Protein AF-A0A834IIK0-F1 (afdb_monomer_lite)

pLDDT: mean 72.77, std 13.62, range [46.78, 94.38]

Sequence (72 aa):
LKSLGIADALYESKWYEQKTRVKRTIMIVMMRSQKPIYIQIGTLFPMTLSCALMTIKAAYSYVTLILQFDGH

Organism: Rhynchophorus ferrugineus (NCBI:txid354439)

Secondary structure (DSSP, 8-state):
-HHHHHHHHHHHS-TTSS-HHHHHHHHHHHHHHTS------TTS----HHHHHHHHHHHHHHHHHHHHHHT-

InterPro domains:
  IPR004117 Olfactory receptor, insect [PF02949] (3-60)
  IPR004117 Olfactory receptor, insect [PTHR21137] (2-69)

Structure (mmCIF, N/CA/C/O backbone):
data_AF-A0A83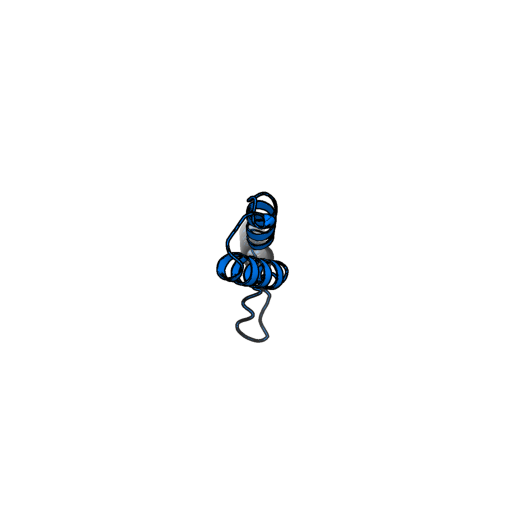4IIK0-F1
#
_entry.id   AF-A0A834IIK0-F1
#
loop_
_atom_site.group_PDB
_atom_site.id
_atom_site.type_symbol
_atom_site.label_atom_id
_atom_site.label_alt_id
_atom_site.label_comp_id
_atom_site.label_asym_id
_atom_site.label_entity_id
_atom_site.label_seq_id
_atom_site.pdbx_PDB_ins_code
_atom_site.Cartn_x
_atom_site.Cartn_y
_atom_site.Cartn_z
_atom_site.occupancy
_atom_site.B_iso_or_equiv
_atom_site.auth_seq_id
_atom_site.auth_comp_id
_atom_site.auth_asym_id
_atom_site.auth_atom_id
_atom_site.pdbx_PDB_model_num
ATOM 1 N N . LEU A 1 1 ? -0.293 0.918 -1.775 1.00 48.00 1 LEU A N 1
ATOM 2 C CA . LEU A 1 1 ? -0.292 2.153 -0.951 1.00 48.00 1 LEU A CA 1
ATOM 3 C C . LEU A 1 1 ? -1.696 2.695 -0.670 1.00 48.00 1 LEU A C 1
ATOM 5 O O . LEU A 1 1 ? -1.950 3.026 0.475 1.00 48.00 1 LEU A O 1
ATOM 9 N N . LYS A 1 2 ? -2.636 2.706 -1.634 1.00 51.84 2 LYS A N 1
ATOM 10 C CA . LYS A 1 2 ? -4.031 3.156 -1.399 1.00 51.84 2 LYS A CA 1
ATOM 11 C C . LYS A 1 2 ? -4.786 2.394 -0.289 1.00 51.84 2 LYS A C 1
ATOM 13 O O . LYS A 1 2 ? -5.664 2.961 0.342 1.00 51.84 2 LYS A O 1
ATOM 18 N N . SER A 1 3 ? -4.429 1.135 -0.034 1.00 53.19 3 SER A N 1
ATOM 19 C CA . SER A 1 3 ? -5.065 0.285 0.986 1.00 53.19 3 SER A CA 1
ATOM 20 C C . SER A 1 3 ? -4.748 0.706 2.428 1.00 53.19 3 SER A C 1
ATOM 22 O O . SER A 1 3 ? -5.592 0.531 3.298 1.00 53.19 3 SER A O 1
ATOM 24 N N . LEU A 1 4 ? -3.569 1.295 2.681 1.00 61.44 4 LEU A N 1
ATOM 25 C CA . LEU A 1 4 ? -3.149 1.691 4.032 1.00 61.44 4 LEU A CA 1
ATOM 26 C C . LEU A 1 4 ? -3.933 2.919 4.519 1.00 61.44 4 LEU A C 1
ATOM 28 O O . LEU A 1 4 ? -4.511 2.889 5.597 1.00 61.44 4 LEU A O 1
ATOM 32 N N . GLY A 1 5 ? -4.093 3.926 3.651 1.00 68.44 5 GLY A N 1
ATOM 33 C CA . GLY A 1 5 ? -4.820 5.156 3.990 1.00 68.44 5 GLY A CA 1
ATOM 34 C C . GLY A 1 5 ? -6.303 4.948 4.324 1.00 68.44 5 GLY A C 1
ATOM 35 O O . GLY A 1 5 ? -6.887 5.750 5.042 1.00 68.44 5 GLY A O 1
ATOM 36 N N . ILE A 1 6 ? -6.916 3.854 3.856 1.00 69.12 6 ILE A N 1
ATOM 37 C CA . ILE A 1 6 ? -8.290 3.485 4.236 1.00 69.12 6 ILE A CA 1
ATOM 38 C C . ILE A 1 6 ? -8.328 2.968 5.680 1.00 69.12 6 ILE A C 1
ATOM 40 O O . ILE A 1 6 ? -9.256 3.289 6.418 1.00 69.12 6 ILE A O 1
ATOM 44 N N . ALA A 1 7 ? -7.333 2.174 6.089 1.00 68.00 7 ALA A N 1
ATOM 45 C CA . ALA A 1 7 ? -7.221 1.702 7.466 1.00 68.00 7 ALA A CA 1
ATOM 46 C C . ALA A 1 7 ? -6.908 2.859 8.426 1.00 68.00 7 ALA A C 1
ATOM 48 O O . ALA A 1 7 ? -7.528 2.935 9.484 1.00 68.00 7 ALA A O 1
ATOM 49 N N . ASP A 1 8 ? -6.031 3.780 8.020 1.00 73.81 8 ASP A N 1
ATOM 50 C CA . ASP A 1 8 ? -5.667 4.962 8.808 1.00 73.81 8 ASP A CA 1
ATOM 51 C C . ASP A 1 8 ? -6.865 5.907 8.991 1.00 73.81 8 ASP A C 1
ATOM 53 O O . ASP A 1 8 ? -7.212 6.253 10.117 1.00 73.81 8 ASP A O 1
ATOM 57 N N . ALA A 1 9 ? -7.599 6.226 7.918 1.00 75.31 9 ALA A N 1
ATOM 58 C CA . ALA A 1 9 ? -8.804 7.059 8.005 1.00 75.31 9 ALA A CA 1
ATOM 59 C C . ALA A 1 9 ? -9.916 6.413 8.853 1.00 75.31 9 ALA A C 1
ATOM 61 O O . ALA A 1 9 ? -10.651 7.094 9.570 1.00 75.31 9 ALA A O 1
ATOM 62 N N . LEU A 1 10 ? -10.046 5.083 8.805 1.00 69.94 10 LEU A N 1
ATOM 63 C CA . LEU A 1 10 ? -10.959 4.351 9.684 1.00 69.94 10 LEU A CA 1
ATOM 64 C C . LEU A 1 10 ? -10.498 4.379 11.146 1.00 69.94 10 LEU A C 1
ATOM 66 O O . LEU A 1 10 ? -11.348 4.359 12.037 1.00 69.94 10 LEU A O 1
ATOM 70 N N . TYR A 1 11 ? -9.189 4.416 11.401 1.00 72.06 11 TYR A N 1
ATOM 71 C CA . TYR A 1 11 ? -8.618 4.469 12.747 1.00 72.06 11 TYR A CA 1
ATOM 72 C C . TYR A 1 11 ? -8.793 5.850 13.375 1.00 72.06 11 TYR A C 1
ATOM 74 O O . TYR A 1 11 ? -9.096 5.938 14.563 1.00 72.06 11 TYR A O 1
ATOM 82 N N . GLU A 1 12 ? -8.695 6.904 12.565 1.00 77.25 12 GLU A N 1
ATOM 83 C CA . GLU A 1 12 ? -9.003 8.281 12.961 1.00 77.25 12 GLU A CA 1
ATOM 84 C C . GLU A 1 12 ? -10.507 8.562 13.072 1.00 77.25 12 GLU A C 1
ATOM 86 O O . GLU A 1 12 ? -10.925 9.455 13.812 1.00 77.25 12 GLU A O 1
ATOM 91 N N . SER A 1 13 ? -11.357 7.784 12.394 1.00 71.06 13 SER A N 1
ATOM 92 C CA . SER A 1 13 ? -12.789 7.800 12.690 1.00 71.06 13 SER A CA 1
ATOM 93 C C . SER A 1 13 ? -12.988 7.318 14.130 1.00 71.06 13 SER A C 1
ATOM 95 O O . SER A 1 13 ? -12.339 6.363 14.541 1.00 71.06 13 SER A O 1
ATOM 97 N N . LYS A 1 14 ? -13.873 7.941 14.919 1.00 78.12 14 LYS A N 1
ATOM 98 C CA . LYS A 1 14 ? -14.178 7.541 16.312 1.00 78.12 14 LYS A CA 1
ATOM 99 C C . LYS A 1 14 ? -14.895 6.178 16.386 1.00 78.12 14 LYS A C 1
ATOM 101 O O . LYS A 1 14 ? -15.999 6.044 16.909 1.00 78.12 14 LYS A O 1
ATOM 106 N N . TRP A 1 15 ? -14.287 5.134 15.831 1.00 75.75 15 TRP A N 1
ATOM 107 C CA . TRP A 1 15 ? -14.804 3.777 15.680 1.00 75.75 15 TRP A CA 1
ATOM 108 C C . TRP A 1 15 ? -15.082 3.118 17.036 1.00 75.75 15 TRP A C 1
ATOM 110 O O . TRP A 1 15 ? -15.903 2.202 17.141 1.00 75.75 15 TRP A O 1
ATOM 120 N N . TYR A 1 16 ? -14.426 3.601 18.094 1.00 73.44 16 TYR A N 1
ATOM 121 C CA . TYR A 1 16 ? -14.614 3.142 19.463 1.00 73.44 16 TYR A CA 1
ATOM 122 C C . TYR A 1 16 ? -15.952 3.591 20.078 1.00 73.44 16 TYR A C 1
ATOM 124 O O . TYR A 1 16 ? -16.475 2.859 20.920 1.00 73.44 16 TYR A O 1
ATOM 132 N N . GLU A 1 17 ? -16.538 4.695 19.602 1.00 79.56 17 GLU A N 1
ATOM 133 C CA . GLU A 1 17 ? -17.861 5.214 19.998 1.00 79.56 17 GLU A CA 1
ATOM 134 C C . GLU A 1 17 ? -19.014 4.608 19.172 1.00 79.56 17 GLU A C 1
ATOM 136 O O . GLU A 1 17 ? -20.188 4.795 19.487 1.00 79.56 17 GLU A O 1
ATOM 141 N N . GLN A 1 18 ? -18.705 3.852 18.114 1.00 75.69 18 GLN A N 1
ATOM 142 C CA . GLN A 1 18 ? -19.709 3.252 17.235 1.00 75.69 18 GLN A CA 1
ATOM 143 C C . GLN A 1 18 ? -20.315 1.966 17.814 1.00 75.69 18 GLN A C 1
ATOM 145 O O . GLN A 1 18 ? -19.690 1.228 18.581 1.00 75.69 18 GLN A O 1
ATOM 150 N N . LYS A 1 19 ? -21.545 1.652 17.378 1.00 82.38 19 LYS A N 1
ATOM 151 C CA . LYS A 1 19 ? -22.281 0.434 17.767 1.00 82.38 19 LYS A CA 1
ATOM 152 C C . LYS A 1 19 ? -21.422 -0.820 17.557 1.00 82.38 19 LYS A C 1
ATOM 154 O O . LYS A 1 19 ? -20.713 -0.934 16.557 1.00 82.38 19 LYS A O 1
ATOM 159 N N . THR A 1 20 ? -21.559 -1.818 18.431 1.00 77.31 20 THR A N 1
ATOM 160 C CA . THR A 1 20 ? -20.737 -3.049 18.455 1.00 77.31 20 THR A CA 1
ATOM 161 C C . THR A 1 20 ? -20.663 -3.770 17.103 1.00 77.31 20 THR A C 1
ATOM 163 O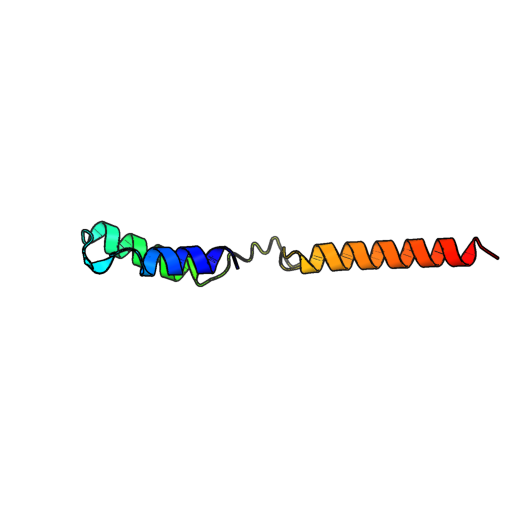 O . THR A 1 20 ? -19.627 -4.326 16.739 1.00 77.31 20 THR A O 1
ATOM 166 N N . ARG A 1 21 ? -21.749 -3.715 16.320 1.00 79.50 21 ARG A N 1
ATOM 167 C CA . ARG A 1 21 ? -21.822 -4.271 14.962 1.00 79.50 21 ARG A CA 1
ATOM 168 C C . ARG A 1 21 ? -20.912 -3.532 13.974 1.00 79.50 21 ARG A C 1
ATOM 170 O O . ARG A 1 21 ? -20.207 -4.175 13.210 1.00 79.50 21 ARG A O 1
ATOM 177 N N . VAL A 1 22 ? -20.897 -2.201 14.029 1.00 76.50 22 VAL A N 1
ATOM 178 C CA . VAL A 1 22 ? -20.061 -1.337 13.180 1.00 76.50 22 VAL A CA 1
ATOM 179 C C . VAL A 1 22 ? -18.592 -1.456 13.588 1.00 76.50 22 VAL A C 1
ATOM 181 O O . VAL A 1 22 ? -17.736 -1.622 12.727 1.00 76.50 22 VAL A O 1
ATOM 184 N N . LYS A 1 23 ? -18.306 -1.502 14.896 1.00 80.12 23 LYS A N 1
ATOM 185 C CA . LYS A 1 23 ? -16.959 -1.725 15.445 1.00 80.12 23 LYS A CA 1
ATOM 186 C C . LYS A 1 23 ? -16.320 -3.022 14.927 1.00 80.12 23 LYS A C 1
ATOM 188 O O . LYS A 1 23 ? -15.183 -2.992 14.464 1.00 80.12 23 LYS A O 1
ATOM 193 N N . ARG A 1 24 ? -17.055 -4.146 14.929 1.00 79.44 24 ARG A N 1
ATOM 194 C CA . ARG A 1 24 ? -16.568 -5.414 14.344 1.00 79.44 24 ARG A CA 1
ATOM 195 C C . ARG A 1 24 ? -16.280 -5.291 12.852 1.00 79.44 24 ARG A C 1
ATOM 197 O O . ARG A 1 24 ? -15.244 -5.766 12.400 1.00 79.44 24 ARG A O 1
ATOM 204 N N . THR A 1 25 ? -17.170 -4.653 12.096 1.00 79.81 25 THR A N 1
ATOM 205 C CA . THR A 1 25 ? -16.972 -4.453 10.656 1.00 79.81 25 THR A CA 1
ATOM 206 C C . THR A 1 25 ? -15.730 -3.608 10.377 1.00 79.81 25 THR A C 1
ATOM 208 O O . THR A 1 25 ? -14.913 -4.000 9.551 1.00 79.81 25 THR A O 1
ATOM 211 N N . ILE A 1 26 ? -15.538 -2.505 11.106 1.00 80.81 26 ILE A N 1
ATOM 212 C CA . ILE A 1 26 ? -14.365 -1.631 10.970 1.00 80.81 26 ILE A CA 1
ATOM 213 C C . ILE A 1 26 ? -13.073 -2.395 11.285 1.00 80.81 26 ILE A C 1
ATOM 215 O O . ILE A 1 26 ? -12.137 -2.338 10.493 1.00 80.81 26 ILE A O 1
ATOM 219 N N . MET A 1 27 ? -13.035 -3.182 12.367 1.00 78.94 27 MET A N 1
ATOM 220 C CA . MET A 1 27 ? -11.875 -4.023 12.699 1.00 78.94 27 MET A CA 1
ATOM 221 C C . MET A 1 27 ? -11.546 -5.034 11.593 1.00 78.94 27 MET A C 1
ATOM 223 O O . MET A 1 27 ? -10.380 -5.214 11.244 1.00 78.94 27 MET A O 1
ATOM 227 N N . ILE A 1 28 ? -12.560 -5.684 11.012 1.00 80.31 28 ILE A N 1
ATOM 228 C CA . ILE A 1 28 ? -12.367 -6.617 9.892 1.00 80.31 28 ILE A CA 1
ATOM 229 C C . ILE A 1 28 ? -11.808 -5.874 8.675 1.00 80.31 28 ILE A C 1
ATOM 231 O O . ILE A 1 28 ? -10.870 -6.362 8.049 1.00 80.31 28 ILE A O 1
ATOM 235 N N . VAL A 1 29 ? -12.340 -4.694 8.350 1.00 78.88 29 VAL A N 1
ATOM 236 C CA . VAL A 1 29 ? -11.873 -3.882 7.219 1.00 78.88 29 VAL A CA 1
ATOM 237 C C . VAL A 1 29 ? -10.440 -3.397 7.441 1.00 78.88 29 VAL A C 1
ATOM 239 O O . VAL A 1 29 ? -9.628 -3.543 6.538 1.00 78.88 29 VAL A O 1
ATOM 242 N N . MET A 1 30 ? -10.081 -2.916 8.634 1.00 77.00 30 MET A N 1
ATOM 243 C CA . MET A 1 30 ? -8.703 -2.538 8.975 1.00 77.00 30 MET A CA 1
ATOM 244 C C . MET A 1 30 ? -7.735 -3.715 8.813 1.00 77.00 30 MET A C 1
ATOM 246 O O . MET A 1 30 ? -6.732 -3.591 8.113 1.00 77.00 30 MET A O 1
ATOM 250 N N . MET A 1 31 ? -8.060 -4.884 9.381 1.00 76.25 31 MET A N 1
ATOM 251 C CA . MET A 1 31 ? -7.227 -6.089 9.257 1.00 76.25 31 MET A CA 1
ATOM 252 C C . MET A 1 31 ? -7.075 -6.562 7.806 1.00 76.25 31 MET A C 1
ATOM 254 O O . MET A 1 31 ? -6.038 -7.108 7.434 1.00 76.25 31 MET A O 1
ATOM 258 N N . ARG A 1 32 ? -8.103 -6.380 6.971 1.00 71.56 32 ARG A N 1
ATOM 259 C CA . ARG A 1 32 ? -8.064 -6.763 5.552 1.00 71.56 32 ARG A CA 1
ATOM 260 C C . ARG A 1 32 ? -7.311 -5.745 4.702 1.00 71.56 32 ARG A C 1
ATOM 262 O O . ARG A 1 32 ? -6.573 -6.155 3.818 1.00 71.56 32 ARG A O 1
ATOM 269 N N . SER A 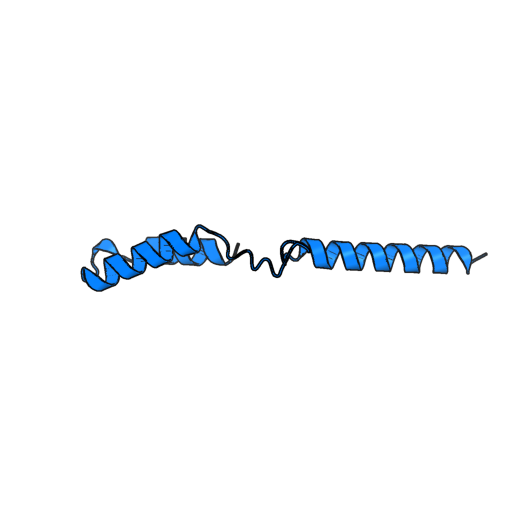1 33 ? -7.435 -4.458 5.008 1.00 67.94 33 SER A N 1
ATOM 270 C CA . SER A 1 33 ? -6.752 -3.357 4.321 1.00 67.94 33 SER A CA 1
ATOM 271 C C . SER A 1 33 ? -5.252 -3.280 4.627 1.00 67.94 33 SER A C 1
ATOM 273 O O . SER A 1 33 ? -4.490 -2.777 3.801 1.00 67.94 33 SER A O 1
ATOM 275 N N . GLN A 1 34 ? -4.808 -3.828 5.768 1.00 67.62 34 GLN A N 1
ATOM 276 C CA . GLN A 1 34 ? -3.385 -4.000 6.100 1.00 67.62 34 GLN A CA 1
ATOM 277 C C . GLN A 1 34 ? -2.660 -4.989 5.180 1.00 67.62 34 GLN A C 1
ATOM 279 O O . GLN A 1 34 ? -1.442 -4.906 5.033 1.00 67.62 34 GLN A O 1
ATOM 284 N N . LYS A 1 35 ? -3.384 -5.910 4.531 1.00 62.97 35 LYS A N 1
ATOM 285 C CA . LYS A 1 35 ? -2.832 -6.716 3.443 1.00 62.97 35 LYS A CA 1
ATOM 286 C C . LYS A 1 35 ? -3.113 -5.970 2.142 1.00 62.97 35 LYS A C 1
ATOM 288 O O . LYS A 1 35 ? -4.276 -5.882 1.748 1.00 62.97 35 LYS A O 1
ATOM 293 N N . PRO A 1 36 ? -2.091 -5.419 1.461 1.00 55.56 36 PRO A N 1
ATOM 294 C CA . PRO A 1 36 ? -2.310 -4.857 0.142 1.00 55.56 36 PRO A CA 1
ATOM 295 C C . PRO A 1 36 ? -2.945 -5.953 -0.707 1.00 55.56 36 PRO A C 1
ATOM 297 O O . PRO A 1 36 ? -2.456 -7.084 -0.724 1.00 55.56 36 PRO A O 1
ATOM 300 N N . ILE A 1 37 ? -4.055 -5.628 -1.365 1.00 52.88 37 ILE A N 1
ATOM 301 C CA . ILE A 1 37 ? -4.644 -6.476 -2.396 1.00 52.88 37 ILE A CA 1
ATOM 302 C C . ILE A 1 37 ? -3.618 -6.527 -3.537 1.00 52.88 37 ILE A C 1
ATOM 304 O O . ILE A 1 37 ? -3.638 -5.727 -4.468 1.00 52.88 37 ILE A O 1
ATOM 308 N N . TYR A 1 38 ? -2.645 -7.425 -3.411 1.00 51.12 38 TYR A N 1
ATOM 309 C CA . TYR A 1 38 ? -1.833 -7.883 -4.518 1.00 51.12 38 TYR A CA 1
ATOM 310 C C . TYR A 1 38 ? -2.742 -8.827 -5.287 1.00 51.12 38 TYR A C 1
ATOM 312 O O . TYR A 1 38 ? -2.870 -10.001 -4.948 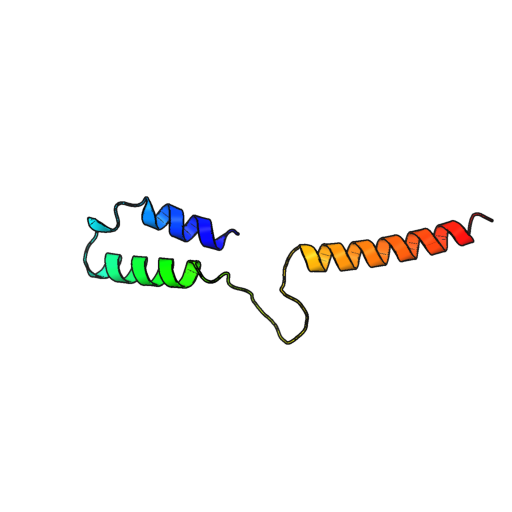1.00 51.12 38 TYR A O 1
ATOM 320 N N . ILE A 1 39 ? -3.455 -8.286 -6.273 1.00 49.91 39 ILE A N 1
ATOM 321 C CA . ILE A 1 39 ? -4.159 -9.106 -7.255 1.00 49.91 39 ILE A CA 1
ATOM 322 C C . ILE A 1 39 ? -3.063 -9.805 -8.063 1.00 49.91 39 ILE A C 1
ATOM 324 O O . ILE A 1 39 ? -2.578 -9.283 -9.063 1.00 49.91 39 ILE A O 1
ATOM 328 N N . GLN A 1 40 ? -2.594 -10.948 -7.566 1.00 50.66 40 GLN A N 1
ATOM 329 C CA . GLN A 1 40 ? -1.788 -11.879 -8.339 1.00 50.66 40 GLN A CA 1
ATOM 330 C C . GLN A 1 40 ? -2.745 -12.645 -9.246 1.00 50.66 40 GLN A C 1
ATOM 332 O O . GLN A 1 40 ? -3.377 -13.615 -8.833 1.00 50.66 40 GLN A O 1
ATOM 337 N N . ILE A 1 41 ? -2.880 -12.191 -10.488 1.00 46.78 41 ILE A N 1
ATOM 338 C CA . ILE A 1 41 ? -3.422 -13.027 -11.557 1.00 46.78 41 ILE A CA 1
ATOM 339 C C . ILE A 1 41 ? -2.253 -13.904 -12.040 1.00 46.78 41 ILE A C 1
ATOM 341 O O . ILE A 1 41 ? -1.453 -13.503 -12.879 1.00 46.78 41 ILE A O 1
ATOM 345 N N . GLY A 1 42 ? -2.106 -15.083 -11.422 1.00 62.16 42 GLY A N 1
ATOM 346 C CA . GLY A 1 42 ? -1.084 -16.092 -11.750 1.00 62.16 42 GLY A CA 1
ATOM 347 C C . GLY A 1 42 ? 0.332 -15.845 -11.187 1.00 62.16 42 GLY A C 1
ATOM 348 O O . GLY A 1 42 ? 0.519 -15.116 -10.216 1.00 62.16 42 GLY A O 1
ATOM 349 N N . THR A 1 43 ? 1.337 -16.486 -11.806 1.00 56.56 43 THR A N 1
ATOM 350 C CA . THR A 1 43 ? 2.796 -16.388 -11.535 1.00 56.56 43 THR A CA 1
ATOM 351 C C . THR A 1 43 ? 3.480 -15.190 -12.205 1.00 56.56 43 THR A C 1
ATOM 353 O O . THR A 1 43 ? 4.688 -15.005 -12.062 1.00 56.56 43 THR A O 1
ATOM 356 N N . LEU A 1 44 ? 2.737 -14.363 -12.940 1.00 50.50 44 LEU A N 1
ATOM 357 C CA . LEU A 1 44 ? 3.292 -13.268 -13.727 1.00 50.50 44 LEU A CA 1
ATOM 358 C C . LEU A 1 44 ? 3.044 -11.935 -13.033 1.00 50.50 44 LEU A C 1
ATOM 360 O O . LEU A 1 44 ? 2.059 -11.258 -13.291 1.00 50.50 44 LEU A O 1
ATOM 364 N N . PHE A 1 45 ? 4.018 -11.575 -12.200 1.00 52.34 45 PHE A N 1
ATOM 365 C CA . PHE A 1 45 ? 4.280 -10.234 -11.691 1.00 52.34 45 PHE A CA 1
ATOM 366 C C . PHE A 1 45 ? 3.204 -9.616 -10.779 1.00 52.34 45 PHE A C 1
ATOM 368 O O . PHE A 1 45 ? 2.001 -9.685 -11.027 1.00 52.34 45 PHE A O 1
ATOM 375 N N . PRO A 1 46 ? 3.614 -8.932 -9.696 1.00 52.47 46 PRO A N 1
ATOM 376 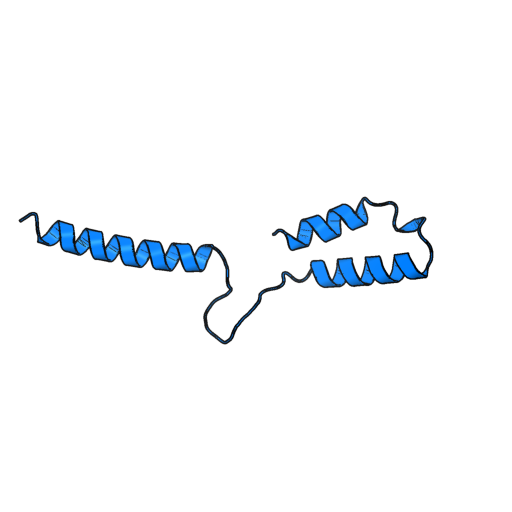C CA . PRO A 1 46 ? 2.670 -8.119 -8.952 1.00 52.47 46 PRO A CA 1
ATOM 377 C C . PRO A 1 46 ? 2.188 -7.013 -9.902 1.00 52.47 46 PRO A C 1
ATOM 379 O O . PRO A 1 46 ? 3.028 -6.280 -10.431 1.00 52.47 46 PRO A O 1
ATOM 382 N N . MET A 1 47 ? 0.869 -6.889 -10.130 1.00 56.41 47 MET A N 1
ATOM 383 C CA . MET A 1 47 ? 0.252 -5.761 -10.851 1.00 56.41 47 MET A CA 1
ATOM 384 C C . MET A 1 47 ? 0.598 -4.448 -10.140 1.00 56.41 47 MET A C 1
ATOM 386 O O . MET A 1 47 ? -0.150 -3.901 -9.332 1.00 56.41 47 MET A O 1
ATOM 390 N N . THR A 1 48 ? 1.794 -3.961 -10.412 1.00 63.53 48 THR A N 1
ATOM 391 C CA . THR A 1 48 ? 2.402 -2.796 -9.797 1.00 63.53 48 THR A CA 1
ATOM 392 C C . THR A 1 48 ? 2.904 -1.951 -10.943 1.00 63.53 48 THR A C 1
ATOM 394 O O . THR A 1 48 ? 3.461 -2.480 -11.905 1.00 63.53 48 THR A O 1
ATOM 397 N N . LEU A 1 49 ? 2.760 -0.634 -10.816 1.00 64.19 49 LEU A N 1
ATOM 398 C CA . LEU A 1 49 ? 3.292 0.352 -11.757 1.00 64.19 49 LEU A CA 1
ATOM 399 C C . LEU A 1 49 ? 4.745 0.044 -12.170 1.00 64.19 49 LEU A C 1
ATOM 401 O O . LEU A 1 49 ? 5.107 0.233 -13.322 1.00 64.19 49 LEU A O 1
ATOM 405 N N . SER A 1 50 ? 5.539 -0.513 -11.250 1.00 69.31 50 SER A N 1
ATOM 406 C CA . SER A 1 50 ? 6.904 -0.984 -11.503 1.00 69.31 50 SER A CA 1
ATOM 407 C C . SER A 1 50 ? 7.017 -1.941 -12.698 1.00 69.31 50 SER A C 1
ATOM 409 O O . SER A 1 50 ? 7.884 -1.754 -13.544 1.00 69.31 50 SER A O 1
ATOM 411 N N . CYS A 1 51 ? 6.117 -2.921 -12.832 1.00 71.56 51 CYS A N 1
ATOM 412 C CA . CYS A 1 51 ? 6.167 -3.881 -13.935 1.00 71.56 51 CYS A CA 1
ATOM 413 C C . CYS A 1 51 ? 5.847 -3.211 -15.278 1.00 71.56 51 CYS A C 1
ATOM 415 O O . CYS A 1 51 ? 6.569 -3.410 -16.249 1.00 71.56 51 CYS A O 1
ATOM 417 N N . ALA A 1 52 ? 4.826 -2.346 -15.313 1.00 74.81 52 ALA A N 1
ATOM 418 C CA . ALA A 1 52 ? 4.500 -1.560 -16.503 1.00 74.81 52 ALA A CA 1
ATOM 419 C C . ALA A 1 52 ? 5.664 -0.638 -16.910 1.00 74.81 52 ALA A C 1
ATOM 421 O O . ALA A 1 52 ? 6.020 -0.559 -18.083 1.00 74.81 52 ALA A O 1
ATOM 422 N N . LEU A 1 53 ? 6.313 0.003 -15.933 1.00 82.31 53 LEU A N 1
ATOM 423 C CA . LEU A 1 53 ? 7.500 0.825 -16.161 1.00 82.31 53 LEU A CA 1
ATOM 424 C C . LEU A 1 53 ? 8.687 0.003 -16.676 1.00 82.31 53 LEU A C 1
ATOM 426 O O . LEU A 1 53 ? 9.415 0.481 -17.541 1.00 82.31 53 LEU A O 1
ATOM 430 N N . MET A 1 54 ? 8.890 -1.220 -16.180 1.00 85.00 54 MET A N 1
ATOM 431 C CA . MET A 1 54 ? 9.942 -2.115 -16.673 1.00 85.00 54 MET A CA 1
ATOM 432 C C . MET A 1 54 ? 9.693 -2.533 -18.126 1.00 85.00 54 MET A C 1
ATOM 434 O O . MET A 1 54 ? 10.622 -2.479 -18.928 1.00 85.00 54 MET A O 1
ATOM 438 N N . THR A 1 55 ? 8.454 -2.868 -18.494 1.00 87.94 55 THR A N 1
ATOM 439 C CA . THR A 1 55 ? 8.092 -3.189 -19.884 1.00 87.94 55 THR A CA 1
ATOM 440 C C . THR A 1 55 ? 8.302 -1.992 -20.812 1.00 87.94 55 THR A C 1
ATOM 442 O O . THR A 1 55 ? 8.910 -2.139 -21.870 1.00 87.94 55 THR A O 1
ATOM 445 N N . ILE A 1 56 ? 7.874 -0.793 -20.401 1.00 89.38 56 ILE A N 1
ATOM 446 C CA . ILE A 1 56 ? 8.081 0.441 -21.175 1.00 89.38 56 ILE A CA 1
ATOM 447 C C . ILE A 1 56 ? 9.576 0.743 -21.332 1.00 89.38 56 ILE A C 1
ATOM 449 O O . ILE A 1 56 ? 10.018 1.064 -22.432 1.00 89.38 56 ILE A O 1
ATOM 453 N N . LYS A 1 57 ? 10.375 0.598 -20.267 1.00 89.12 57 LYS A N 1
ATOM 454 C CA . LYS A 1 57 ? 11.834 0.780 -20.331 1.00 89.12 57 LYS A CA 1
ATOM 455 C C . LYS A 1 57 ? 12.494 -0.194 -21.301 1.00 89.12 57 LYS A C 1
ATOM 457 O O . LYS A 1 57 ? 13.354 0.223 -22.072 1.00 89.12 57 LYS A O 1
ATOM 462 N N . ALA A 1 58 ? 12.094 -1.463 -21.277 1.00 91.75 58 ALA A N 1
ATOM 463 C CA . ALA A 1 58 ? 12.618 -2.469 -22.196 1.00 91.75 58 ALA A CA 1
ATOM 464 C C . ALA A 1 58 ? 12.275 -2.128 -23.656 1.00 91.75 58 ALA A C 1
ATOM 466 O O . ALA A 1 58 ? 13.160 -2.139 -24.510 1.00 91.75 58 ALA A O 1
ATOM 467 N N . ALA A 1 59 ? 11.024 -1.744 -23.928 1.00 93.31 59 ALA A N 1
ATOM 468 C CA . ALA A 1 59 ? 10.589 -1.317 -25.257 1.00 93.31 59 ALA A CA 1
ATOM 469 C C . ALA A 1 59 ? 11.349 -0.069 -25.740 1.00 93.31 59 ALA A C 1
ATOM 471 O O . ALA A 1 59 ? 11.846 -0.043 -26.863 1.00 93.31 59 ALA A O 1
ATOM 472 N N . TYR A 1 60 ? 11.503 0.939 -24.879 1.00 93.19 60 TYR A N 1
ATOM 473 C CA . TYR A 1 60 ? 12.241 2.161 -25.195 1.00 93.19 60 TYR A CA 1
ATOM 474 C C . TYR A 1 60 ? 13.720 1.891 -25.491 1.00 93.19 60 TYR A C 1
ATOM 476 O O . TYR A 1 60 ? 14.261 2.416 -26.462 1.00 93.19 60 TYR A O 1
ATOM 484 N N . SER A 1 61 ? 14.373 1.046 -24.686 1.00 93.19 61 SER A N 1
ATOM 485 C CA . SER A 1 61 ? 15.761 0.639 -24.920 1.00 93.19 61 SER A CA 1
ATOM 486 C C . SER A 1 61 ? 15.915 -0.046 -26.275 1.00 93.19 61 SER A C 1
ATOM 488 O O . SER A 1 61 ? 16.865 0.241 -26.994 1.00 93.19 61 SER A O 1
ATOM 490 N N . TYR A 1 62 ? 14.979 -0.923 -26.638 1.00 93.62 62 TYR A N 1
ATOM 491 C CA . TYR A 1 62 ? 14.999 -1.618 -27.921 1.00 93.62 62 TYR A CA 1
ATOM 492 C C . TYR A 1 62 ? 14.836 -0.657 -29.106 1.00 93.62 62 TYR A C 1
ATOM 494 O O . TYR A 1 62 ? 15.633 -0.692 -30.040 1.00 93.62 62 TYR A O 1
ATOM 502 N N . VAL A 1 63 ? 13.861 0.255 -29.033 1.00 92.50 63 VAL A N 1
ATOM 503 C CA . VAL A 1 63 ? 13.653 1.296 -30.053 1.00 92.50 63 VAL A CA 1
ATOM 504 C C . VAL A 1 63 ? 14.886 2.191 -30.182 1.00 92.50 63 VAL A C 1
ATOM 506 O O . VAL A 1 63 ? 15.323 2.471 -31.291 1.00 92.50 63 VAL A O 1
ATOM 509 N N . THR A 1 64 ? 15.483 2.595 -29.060 1.00 92.88 64 THR A N 1
ATOM 510 C CA . THR A 1 64 ? 16.686 3.440 -29.054 1.00 92.88 64 THR A CA 1
ATOM 511 C C . THR A 1 64 ? 17.867 2.741 -29.719 1.00 92.88 64 THR A C 1
ATOM 513 O O . THR A 1 64 ? 18.565 3.363 -30.509 1.00 92.88 64 THR A O 1
ATOM 516 N N . LEU A 1 65 ? 18.071 1.447 -29.447 1.00 94.38 65 LEU A N 1
ATOM 517 C CA . LEU A 1 65 ? 19.119 0.667 -30.104 1.00 94.38 65 LEU A CA 1
ATOM 518 C C . LEU A 1 65 ? 18.902 0.612 -31.618 1.00 94.38 65 LEU A C 1
ATOM 520 O O . LEU A 1 65 ? 19.840 0.877 -32.359 1.00 94.38 65 LEU A O 1
ATOM 524 N N . ILE A 1 66 ? 17.678 0.341 -32.081 1.00 93.31 66 ILE A N 1
ATOM 525 C CA . ILE A 1 66 ? 17.362 0.328 -33.518 1.00 93.31 66 ILE A CA 1
ATOM 526 C C . ILE A 1 66 ? 17.668 1.684 -34.161 1.00 93.31 66 ILE A C 1
ATOM 528 O O . ILE A 1 66 ? 18.359 1.734 -35.172 1.00 93.31 66 ILE A O 1
ATOM 532 N N . LEU A 1 67 ? 17.211 2.780 -33.552 1.00 88.44 67 LEU A N 1
ATOM 533 C CA . LEU A 1 67 ? 17.463 4.134 -34.056 1.00 88.44 67 LEU A CA 1
ATOM 534 C C . LEU A 1 67 ? 18.955 4.493 -34.061 1.00 88.44 67 LEU A C 1
ATOM 536 O O . LEU A 1 67 ? 19.408 5.240 -34.921 1.00 88.44 67 LEU A O 1
ATOM 540 N N . GLN A 1 68 ? 19.730 3.959 -33.117 1.00 89.38 68 GLN A N 1
ATOM 541 C CA . GLN A 1 68 ? 21.171 4.179 -33.048 1.00 89.38 68 GLN A CA 1
ATOM 542 C C . GLN A 1 68 ? 21.944 3.418 -34.136 1.00 89.38 68 GLN A C 1
ATOM 544 O O . GLN A 1 68 ? 22.993 3.892 -34.565 1.00 89.38 68 GLN A O 1
ATOM 549 N N . PHE A 1 69 ? 21.438 2.270 -34.594 1.00 80.81 69 PHE A N 1
ATOM 550 C CA . PHE A 1 69 ? 22.011 1.537 -35.728 1.00 80.81 69 PHE A CA 1
ATOM 551 C C . PHE A 1 69 ? 21.586 2.103 -37.093 1.00 80.81 69 PHE A C 1
ATOM 553 O O . PHE A 1 69 ? 22.326 1.933 -38.053 1.00 80.81 69 PHE A O 1
ATOM 560 N N . ASP A 1 70 ? 20.438 2.782 -37.176 1.00 73.62 70 ASP A N 1
ATOM 561 C CA . ASP A 1 70 ? 19.925 3.411 -38.408 1.00 73.62 70 ASP A CA 1
ATOM 562 C C . ASP A 1 70 ? 20.570 4.783 -38.708 1.00 73.62 70 ASP A C 1
ATOM 564 O O . ASP A 1 70 ? 20.516 5.279 -39.827 1.00 73.62 70 ASP A O 1
ATOM 568 N N . GLY A 1 71 ? 21.212 5.402 -37.710 1.00 64.69 71 GLY A N 1
ATOM 569 C CA . GLY A 1 71 ? 21.900 6.694 -37.832 1.00 64.69 71 GLY A CA 1
ATOM 570 C C . GLY A 1 71 ? 23.354 6.635 -38.321 1.00 64.69 71 GLY A C 1
ATOM 571 O O . GLY A 1 71 ? 24.073 7.618 -38.12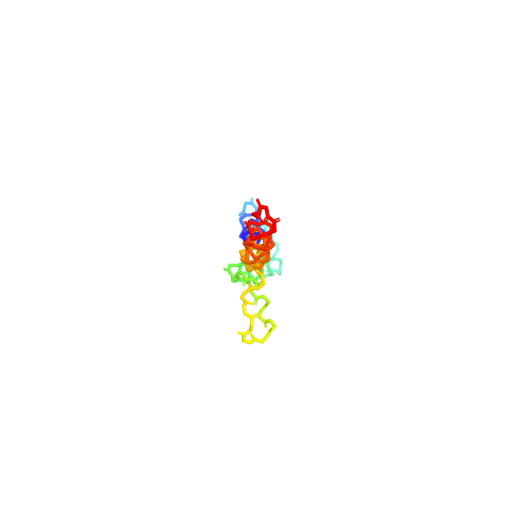6 1.00 64.69 71 GLY A O 1
ATOM 572 N N . HIS A 1 72 ? 23.796 5.509 -38.894 1.00 50.16 72 HIS A N 1
ATOM 573 C CA . HIS A 1 72 ? 25.159 5.277 -39.391 1.00 50.16 72 HIS A CA 1
ATOM 574 C C . HIS A 1 72 ? 25.201 4.978 -40.890 1.00 50.16 72 HIS A C 1
ATOM 576 O O . HIS A 1 72 ? 24.305 4.258 -41.378 1.00 50.16 72 HIS A O 1
#

Radius of gyration: 21.95 Å; chains: 1; bounding box: 47×25×59 Å

Foldseek 3Di:
DVLQVLLVVLVVPPLVPDDPVSVVVNVVSNVVSVDPPQVPPDPPDRPDVVVVVVVVVVVVVVVVVVVVVVVD